Protein AF-A0A1C5LBE9-F1 (afdb_monomer_lite)

Sequence (81 aa):
MFEAEKIVITDMCDRLILDTCGYFINSCPNQEFCKEIHPFLIPIQMGEKDAGEVLSVSRDVSEQYFREEDEAATMAEIGMM

Foldseek 3Di:
DWLDQKDFDADPVRHTQWIDGPQDTPDHPDPVVCVVCSVVVNCCRVVVDPPDDDDDDDPVVVVVVVVVVVVVVVVVVVVVD

Secondary structure (DSSP, 8-state):
--S-SEEEEE-TT--EEEEEETTEEEE-S-HHHHHHHHHHHHHHHHTSS---------HHHHHHHHHHHHHHHHHHHHHT-

Structure (mmCIF, N/CA/C/O backbone):
data_AF-A0A1C5LBE9-F1
#
_entry.id   AF-A0A1C5LBE9-F1
#
loop_
_atom_site.group_PDB
_atom_site.id
_atom_site.type_symbol
_atom_site.label_atom_id
_atom_site.label_alt_id
_atom_site.label_comp_id
_atom_site.label_asym_id
_atom_site.label_entity_id
_atom_site.label_seq_id
_atom_site.pdbx_PDB_ins_code
_atom_site.Cartn_x
_atom_site.Cartn_y
_atom_site.Cartn_z
_atom_site.occupancy
_atom_site.B_iso_or_equiv
_atom_site.auth_seq_id
_atom_site.auth_comp_id
_atom_site.auth_asym_id
_ato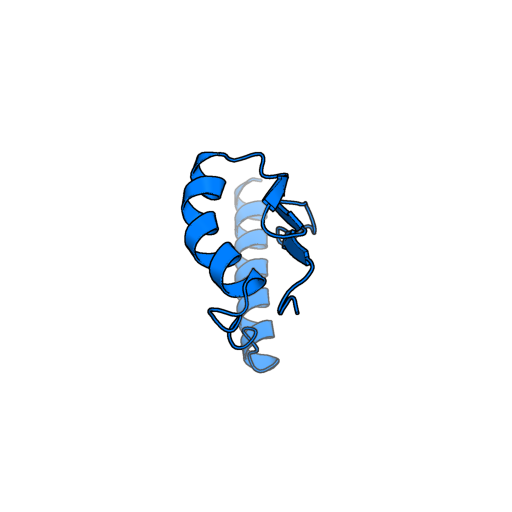m_site.auth_atom_id
_atom_site.pdbx_PDB_model_num
ATOM 1 N N . MET A 1 1 ? 7.401 -7.298 -18.851 1.00 56.50 1 MET A N 1
ATOM 2 C CA . MET A 1 1 ? 6.032 -7.621 -18.398 1.00 56.50 1 MET A CA 1
ATOM 3 C C . MET A 1 1 ? 5.953 -7.083 -16.983 1.00 56.50 1 MET A C 1
ATOM 5 O O . MET A 1 1 ? 6.889 -7.346 -16.244 1.00 56.50 1 MET A O 1
ATOM 9 N N . PHE A 1 2 ? 4.980 -6.230 -16.665 1.00 57.25 2 PHE A N 1
ATOM 10 C CA . PHE A 1 2 ? 4.882 -5.615 -15.336 1.00 57.25 2 PHE A CA 1
ATOM 11 C C . PHE A 1 2 ? 4.379 -6.663 -14.341 1.00 57.25 2 PHE A C 1
ATOM 13 O O . PHE A 1 2 ? 3.404 -7.343 -14.656 1.00 57.25 2 PHE A O 1
ATOM 20 N N . GLU A 1 3 ? 5.024 -6.806 -13.181 1.00 68.31 3 GLU A N 1
ATOM 21 C CA . GLU A 1 3 ? 4.497 -7.670 -12.113 1.00 68.31 3 GLU A CA 1
ATOM 22 C C . GLU A 1 3 ? 3.296 -6.994 -11.434 1.00 68.31 3 GLU A C 1
ATOM 24 O O . GLU A 1 3 ? 2.256 -7.618 -11.241 1.00 68.31 3 GLU A O 1
ATOM 29 N N . ALA A 1 4 ? 3.388 -5.679 -11.199 1.00 74.56 4 ALA A N 1
ATOM 30 C CA . ALA A 1 4 ? 2.284 -4.850 -10.721 1.00 74.56 4 ALA A CA 1
ATOM 31 C C . ALA A 1 4 ? 2.113 -3.594 -11.595 1.00 74.56 4 ALA A C 1
ATOM 33 O O . ALA A 1 4 ? 2.871 -2.628 -11.486 1.00 74.56 4 ALA A O 1
ATOM 34 N N . GLU A 1 5 ? 1.092 -3.591 -12.461 1.00 80.56 5 GLU A N 1
ATOM 35 C CA . GLU A 1 5 ? 0.762 -2.451 -13.339 1.00 80.56 5 GLU A CA 1
ATOM 36 C C . GLU A 1 5 ? 0.379 -1.194 -12.538 1.00 80.56 5 GLU A C 1
ATOM 38 O O . GLU A 1 5 ? 0.732 -0.071 -12.912 1.00 80.56 5 GLU A O 1
ATOM 43 N N . LYS A 1 6 ? -0.296 -1.391 -11.400 1.00 86.69 6 LYS A N 1
ATOM 44 C CA . LYS A 1 6 ? -0.779 -0.332 -10.515 1.00 86.69 6 LYS A CA 1
ATOM 45 C C . LYS A 1 6 ? -0.726 -0.785 -9.058 1.00 86.69 6 LYS A C 1
ATOM 47 O O . LYS A 1 6 ? -1.195 -1.877 -8.749 1.00 86.69 6 LYS A O 1
ATOM 52 N N . ILE A 1 7 ? -0.218 0.066 -8.167 1.00 87.81 7 ILE A N 1
ATOM 53 C CA . ILE A 1 7 ? -0.307 -0.126 -6.711 1.00 87.81 7 ILE A CA 1
ATOM 54 C C . ILE A 1 7 ? -1.105 1.041 -6.133 1.00 87.81 7 ILE A C 1
ATOM 56 O O . ILE A 1 7 ? -0.871 2.193 -6.493 1.00 87.81 7 ILE A O 1
ATOM 60 N N . VAL A 1 8 ? -2.067 0.746 -5.259 1.00 89.56 8 VAL A N 1
ATOM 61 C CA . VAL A 1 8 ? -2.892 1.747 -4.571 1.00 89.56 8 VAL A CA 1
ATOM 62 C C . VAL A 1 8 ? -2.783 1.506 -3.074 1.00 89.56 8 VAL A C 1
ATOM 64 O O . VAL A 1 8 ? -2.980 0.384 -2.618 1.00 89.56 8 VAL A O 1
ATOM 67 N N . ILE A 1 9 ? -2.465 2.558 -2.326 1.00 88.62 9 ILE A N 1
ATOM 68 C CA . ILE A 1 9 ? -2.384 2.548 -0.868 1.00 88.62 9 ILE A CA 1
ATOM 69 C C . ILE A 1 9 ? -3.464 3.486 -0.339 1.00 88.62 9 ILE A C 1
ATOM 71 O O . ILE A 1 9 ? -3.491 4.672 -0.687 1.00 88.62 9 ILE A O 1
ATOM 75 N N . THR A 1 10 ? -4.340 2.952 0.504 1.00 90.94 10 THR A N 1
ATOM 76 C CA . THR A 1 10 ? -5.407 3.689 1.183 1.00 90.94 10 THR A CA 1
ATOM 77 C C . THR A 1 10 ? -5.252 3.603 2.696 1.00 90.94 10 THR A C 1
ATOM 79 O O . THR A 1 10 ? -4.570 2.718 3.215 1.00 90.94 10 THR A O 1
ATOM 82 N N . ASP A 1 11 ? -5.864 4.549 3.406 1.00 86.88 11 ASP A N 1
ATOM 83 C CA . ASP A 1 11 ? -6.101 4.400 4.841 1.00 86.88 11 ASP A CA 1
ATOM 84 C C . ASP A 1 11 ? -7.308 3.480 5.113 1.00 86.88 11 ASP A C 1
ATOM 86 O O . ASP A 1 11 ? -7.965 2.985 4.196 1.00 86.88 11 ASP A O 1
ATOM 90 N N . MET A 1 12 ? -7.626 3.273 6.392 1.00 81.62 12 MET A N 1
ATOM 91 C CA . MET A 1 12 ? -8.766 2.449 6.821 1.00 81.62 12 MET A CA 1
ATOM 92 C C . MET A 1 12 ? -10.136 3.028 6.418 1.00 81.62 12 MET A C 1
ATOM 94 O O . MET A 1 12 ? -11.142 2.330 6.489 1.00 81.62 12 MET A O 1
ATOM 98 N N . CYS A 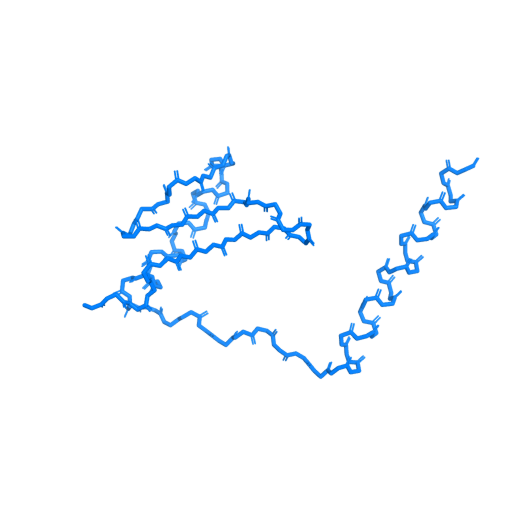1 13 ? -10.192 4.299 6.011 1.00 83.56 13 CYS A N 1
ATOM 99 C CA . CYS A 1 13 ? -11.390 4.976 5.514 1.00 83.56 13 CYS A CA 1
ATOM 100 C C . CYS A 1 13 ? -11.453 4.994 3.973 1.00 83.56 13 CYS A C 1
ATOM 102 O O . CYS A 1 13 ? -12.184 5.817 3.414 1.00 83.56 13 CYS A O 1
ATOM 104 N N . ASP A 1 14 ? -10.654 4.163 3.293 1.00 85.62 14 ASP A N 1
ATOM 105 C CA . ASP A 1 14 ? -10.486 4.130 1.834 1.00 85.62 14 ASP A CA 1
ATOM 106 C C . ASP A 1 14 ? -10.019 5.463 1.216 1.00 85.62 14 ASP A C 1
ATOM 108 O O . ASP A 1 14 ? -10.191 5.721 0.019 1.00 85.62 14 ASP A O 1
ATOM 112 N N . ARG A 1 15 ? -9.387 6.341 2.001 1.00 87.94 15 ARG A N 1
ATOM 113 C CA . ARG A 1 15 ? -8.829 7.592 1.475 1.00 87.94 15 ARG A CA 1
ATOM 114 C C . ARG A 1 15 ? -7.494 7.303 0.818 1.00 87.94 15 ARG A C 1
ATOM 116 O O . ARG A 1 15 ? -6.629 6.650 1.397 1.00 87.94 15 ARG A O 1
ATOM 123 N N . LEU A 1 16 ? -7.317 7.828 -0.390 1.00 88.38 16 LEU A N 1
ATOM 124 C CA . LEU A 1 16 ? -6.090 7.649 -1.154 1.00 88.38 16 LEU A CA 1
ATOM 125 C C . LEU A 1 16 ? -4.892 8.269 -0.420 1.00 88.38 16 LEU A C 1
ATOM 127 O O . LEU A 1 16 ? -4.837 9.485 -0.233 1.00 88.38 16 LEU A O 1
ATOM 131 N N . ILE A 1 17 ? -3.919 7.433 -0.062 1.00 88.88 17 ILE A N 1
ATOM 132 C CA . ILE A 1 17 ? -2.611 7.863 0.440 1.00 88.88 17 ILE A CA 1
ATOM 133 C C . ILE A 1 17 ? -1.645 7.994 -0.734 1.00 88.88 17 ILE A C 1
ATOM 135 O O . ILE A 1 17 ? -0.977 9.019 -0.874 1.00 88.88 17 ILE A O 1
ATOM 139 N N . LEU A 1 18 ? -1.567 6.958 -1.572 1.00 90.50 18 LEU A N 1
ATOM 140 C CA . LEU A 1 18 ? -0.636 6.909 -2.691 1.00 90.50 18 LEU A CA 1
ATOM 141 C C . LEU A 1 18 ? -1.161 6.033 -3.828 1.00 90.50 18 LEU A C 1
ATOM 143 O O . LEU A 1 18 ? -1.757 4.985 -3.585 1.00 90.50 18 LEU A O 1
ATOM 147 N N . ASP A 1 19 ? -0.885 6.425 -5.070 1.00 90.19 19 ASP A N 1
ATOM 148 C CA . ASP A 1 19 ? -1.017 5.539 -6.226 1.00 90.19 19 ASP A CA 1
ATOM 149 C C . ASP A 1 19 ? 0.236 5.545 -7.103 1.00 90.19 19 ASP A C 1
ATOM 151 O O . ASP A 1 19 ? 0.902 6.571 -7.275 1.00 90.19 19 ASP A O 1
ATOM 155 N N . THR A 1 20 ? 0.542 4.385 -7.678 1.00 86.06 20 THR A N 1
ATOM 156 C CA . THR A 1 20 ? 1.592 4.225 -8.681 1.00 86.06 20 THR A CA 1
ATOM 157 C C . THR A 1 20 ? 1.027 3.684 -9.984 1.00 86.06 20 THR A C 1
ATOM 159 O O . THR A 1 20 ? 0.119 2.856 -9.982 1.00 86.06 20 THR A O 1
ATOM 162 N N . CYS A 1 21 ? 1.584 4.113 -11.112 1.00 83.44 21 CYS A N 1
ATOM 163 C CA . CYS A 1 21 ? 1.276 3.569 -12.432 1.00 83.44 21 CYS A CA 1
ATOM 164 C C . CYS A 1 21 ? 2.536 3.608 -13.294 1.00 83.44 21 CYS A C 1
ATOM 166 O O . CYS A 1 21 ? 3.221 4.630 -13.339 1.00 83.44 21 CYS A O 1
ATOM 168 N N . GLY A 1 22 ? 2.860 2.499 -13.963 1.00 75.50 22 GLY A N 1
ATOM 169 C CA . GLY A 1 22 ? 3.961 2.457 -14.932 1.00 75.50 22 GLY A CA 1
ATOM 170 C C . GLY A 1 22 ? 5.318 2.927 -14.386 1.00 75.50 22 GLY A C 1
ATOM 171 O O . GLY A 1 22 ? 6.011 3.662 -15.082 1.00 75.50 22 GLY A O 1
ATOM 172 N N . TYR A 1 23 ? 5.681 2.515 -13.162 1.00 71.50 23 TYR A N 1
ATOM 173 C CA . TYR A 1 23 ? 6.920 2.880 -12.441 1.00 71.50 23 TYR A CA 1
ATOM 174 C C . TYR A 1 23 ? 6.996 4.292 -11.855 1.00 71.50 23 TYR A C 1
ATOM 176 O O . TYR A 1 23 ? 8.038 4.676 -11.324 1.00 71.50 23 TYR A O 1
ATOM 184 N N . PHE A 1 24 ? 5.911 5.062 -11.903 1.00 78.44 24 PHE A N 1
ATOM 185 C CA . PHE A 1 24 ? 5.864 6.391 -11.302 1.00 78.44 24 PHE A CA 1
ATOM 186 C C . PHE A 1 24 ? 4.847 6.441 -10.170 1.00 78.44 24 PHE A C 1
ATOM 188 O O . PHE A 1 24 ? 3.766 5.860 -10.263 1.00 78.44 24 PHE A O 1
ATOM 195 N N . ILE A 1 25 ? 5.196 7.162 -9.103 1.00 82.31 25 ILE A N 1
ATOM 196 C CA . ILE A 1 25 ? 4.240 7.585 -8.079 1.00 82.31 25 ILE A CA 1
ATOM 197 C C . ILE A 1 25 ? 3.447 8.747 -8.683 1.00 82.31 25 ILE A C 1
ATOM 199 O O . ILE A 1 25 ? 4.003 9.818 -8.922 1.00 82.31 25 ILE A O 1
ATOM 203 N N . ASN A 1 26 ? 2.168 8.519 -8.971 1.00 81.00 26 ASN A N 1
ATOM 204 C CA . ASN A 1 26 ? 1.290 9.512 -9.593 1.00 81.00 26 ASN A CA 1
ATOM 205 C C . ASN A 1 26 ? 0.799 10.535 -8.571 1.00 81.00 26 ASN A C 1
ATOM 207 O O . ASN A 1 26 ? 0.830 11.737 -8.828 1.00 81.00 26 ASN A O 1
ATOM 211 N N . SER A 1 27 ? 0.357 10.051 -7.409 1.00 83.25 27 SER A N 1
ATOM 212 C CA . SER A 1 27 ? -0.165 10.888 -6.334 1.00 83.25 27 SER A CA 1
ATOM 213 C C . SER A 1 27 ? 0.445 10.444 -5.01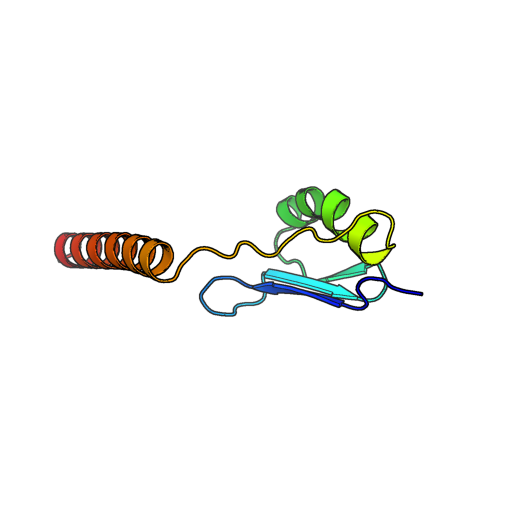6 1.00 83.25 27 SER A C 1
ATOM 215 O O . SER A 1 27 ? 0.335 9.282 -4.643 1.00 83.25 27 SER A O 1
ATOM 217 N N . CYS A 1 28 ? 1.083 11.370 -4.302 1.00 86.19 28 CYS A N 1
ATOM 218 C CA . CYS A 1 28 ? 1.466 11.197 -2.903 1.00 86.19 28 CYS A CA 1
ATOM 219 C C . CYS A 1 28 ? 1.572 12.587 -2.252 1.00 86.19 28 CYS A C 1
ATOM 221 O O . CYS A 1 28 ? 2.547 13.304 -2.499 1.00 86.19 28 CYS A O 1
ATOM 223 N N . PRO A 1 29 ? 0.574 13.018 -1.458 1.00 83.62 29 PRO A N 1
ATOM 224 C CA . PRO A 1 29 ? 0.556 14.361 -0.882 1.00 83.62 29 PRO A CA 1
ATOM 225 C C . PRO A 1 29 ? 1.665 14.562 0.161 1.00 83.62 29 PRO A C 1
ATOM 227 O O . PRO A 1 29 ? 2.184 15.668 0.302 1.00 83.62 29 PRO A O 1
ATOM 230 N N . ASN A 1 30 ? 2.072 13.497 0.858 1.00 88.19 30 ASN A N 1
ATOM 231 C CA . ASN A 1 30 ? 3.179 13.534 1.808 1.00 88.19 30 ASN A CA 1
ATOM 232 C C . ASN A 1 30 ? 4.504 13.193 1.104 1.00 88.19 30 ASN A C 1
ATOM 234 O O . ASN A 1 30 ? 4.760 12.044 0.750 1.00 88.19 30 ASN A O 1
ATOM 238 N N . GLN A 1 31 ? 5.350 14.203 0.902 1.00 82.88 31 GLN A N 1
ATOM 239 C CA . GLN A 1 31 ? 6.622 14.060 0.187 1.00 82.88 31 GLN A CA 1
ATOM 240 C C . GLN A 1 31 ? 7.688 13.286 0.974 1.00 82.88 31 GLN A C 1
ATOM 242 O O . GLN A 1 31 ? 8.520 12.619 0.363 1.00 82.88 31 GLN A O 1
ATOM 247 N N . GLU A 1 32 ? 7.667 13.340 2.306 1.00 89.31 32 GLU A N 1
ATOM 248 C CA . GLU A 1 32 ? 8.600 12.560 3.130 1.00 89.31 32 GLU A CA 1
ATOM 249 C C . GLU A 1 32 ? 8.237 11.074 3.063 1.00 89.31 32 GLU A C 1
ATOM 251 O O . GLU A 1 32 ? 9.083 10.249 2.726 1.00 89.31 32 GLU A O 1
ATOM 256 N N . PHE A 1 33 ? 6.947 10.754 3.200 1.00 87.56 33 PHE A N 1
ATOM 257 C CA . PHE A 1 33 ? 6.441 9.395 2.999 1.00 87.56 33 PHE A CA 1
ATOM 258 C C . PHE A 1 33 ? 6.725 8.869 1.584 1.00 87.56 33 PHE A C 1
ATOM 260 O O . PHE A 1 33 ? 7.115 7.717 1.414 1.00 87.56 33 PHE A O 1
ATOM 267 N N . CYS A 1 34 ? 6.599 9.726 0.562 1.00 87.19 34 CYS A N 1
ATOM 268 C CA . CYS A 1 34 ? 6.934 9.381 -0.819 1.00 87.19 34 CYS A CA 1
ATOM 269 C C . CYS A 1 34 ? 8.384 8.887 -0.942 1.00 87.19 34 CYS A C 1
ATOM 271 O O . CYS A 1 34 ? 8.628 7.851 -1.551 1.00 87.19 34 CYS A O 1
ATOM 273 N N . LYS A 1 35 ? 9.349 9.577 -0.320 1.00 86.88 35 LYS A N 1
ATOM 274 C CA . LYS A 1 35 ? 10.766 9.170 -0.345 1.00 86.88 35 LYS A CA 1
ATOM 275 C C . LYS A 1 35 ? 11.002 7.853 0.390 1.00 86.88 35 LYS A C 1
ATOM 277 O O . LYS A 1 35 ? 11.815 7.051 -0.061 1.00 86.88 35 LYS A O 1
ATOM 282 N N . GLU A 1 36 ?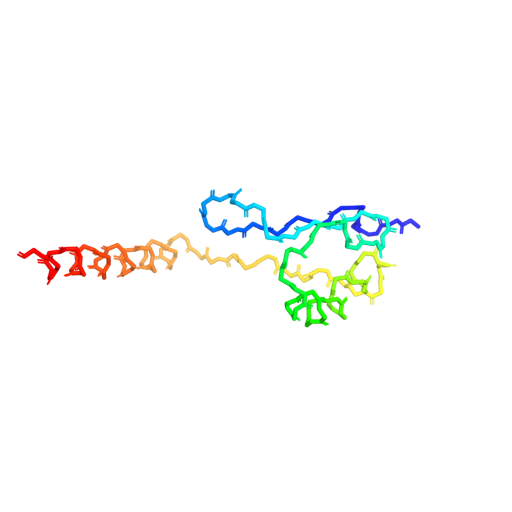 10.304 7.638 1.500 1.00 90.44 36 GLU A N 1
ATOM 283 C CA . GLU A 1 36 ? 10.432 6.428 2.316 1.00 90.44 36 GLU A CA 1
ATOM 284 C C . GLU A 1 36 ? 9.862 5.190 1.617 1.00 90.44 36 GLU A C 1
ATOM 286 O O . GLU A 1 36 ? 10.474 4.123 1.655 1.00 90.44 36 GLU A O 1
ATOM 291 N N . ILE A 1 37 ? 8.718 5.327 0.943 1.00 88.12 37 ILE A N 1
ATOM 292 C CA . ILE A 1 37 ? 7.994 4.210 0.321 1.00 88.12 37 ILE A CA 1
ATOM 293 C C . ILE A 1 37 ? 8.539 3.858 -1.077 1.00 88.12 37 ILE A C 1
ATOM 295 O O . ILE A 1 37 ? 8.466 2.706 -1.509 1.00 88.12 37 ILE A O 1
ATOM 299 N N . HIS A 1 38 ? 9.141 4.826 -1.780 1.00 84.94 38 HIS A N 1
ATOM 300 C CA . HIS A 1 38 ? 9.686 4.668 -3.133 1.00 84.94 38 HIS A CA 1
ATOM 301 C C . HIS A 1 38 ? 10.619 3.453 -3.324 1.00 84.94 38 HIS A C 1
ATOM 303 O O . HIS A 1 38 ? 10.378 2.689 -4.266 1.00 84.94 38 HIS A O 1
ATOM 309 N N . PRO A 1 39 ? 11.630 3.201 -2.462 1.00 88.31 39 PRO A N 1
ATOM 310 C CA . PRO A 1 39 ? 12.527 2.052 -2.614 1.00 88.31 39 PRO A CA 1
ATOM 311 C C . PRO A 1 39 ? 11.840 0.694 -2.417 1.00 88.31 39 PRO A C 1
ATOM 313 O O . PRO A 1 39 ? 12.414 -0.326 -2.787 1.00 88.31 39 PRO A O 1
ATOM 316 N N . PHE A 1 40 ? 10.629 0.655 -1.853 1.00 87.19 40 PHE A N 1
ATOM 317 C CA . PHE A 1 40 ? 9.859 -0.580 -1.702 1.00 87.19 40 PHE A CA 1
ATOM 318 C C . PHE A 1 40 ? 8.944 -0.833 -2.899 1.00 87.19 40 PHE A C 1
ATOM 320 O O . PHE A 1 40 ? 8.871 -1.963 -3.373 1.00 87.19 40 PHE A O 1
ATOM 327 N N . LEU A 1 41 ? 8.272 0.207 -3.403 1.00 86.69 41 LEU A N 1
ATOM 328 C CA . LEU A 1 41 ? 7.269 0.059 -4.462 1.00 86.69 41 LEU A CA 1
ATOM 329 C C . LEU A 1 41 ? 7.883 -0.166 -5.845 1.00 86.69 41 LEU A C 1
ATOM 331 O O . LEU A 1 41 ? 7.341 -0.948 -6.621 1.00 86.69 41 LEU A O 1
ATOM 335 N N . ILE A 1 42 ? 9.013 0.475 -6.161 1.00 84.19 42 ILE A N 1
ATOM 336 C CA . ILE A 1 42 ? 9.619 0.357 -7.498 1.00 84.19 42 ILE A CA 1
ATOM 337 C C . ILE A 1 42 ? 10.092 -1.061 -7.806 1.00 84.19 42 ILE A C 1
ATOM 339 O O . ILE A 1 42 ? 9.701 -1.565 -8.860 1.00 84.19 42 ILE A O 1
ATOM 343 N N . PRO A 1 43 ? 10.839 -1.746 -6.919 1.00 88.00 43 PRO A N 1
ATOM 344 C CA . PRO A 1 43 ? 11.236 -3.126 -7.179 1.00 88.00 43 PRO A CA 1
ATOM 345 C C . PRO A 1 43 ? 10.038 -4.057 -7.403 1.00 88.00 43 PRO A C 1
ATOM 347 O O . PRO A 1 43 ? 10.098 -4.918 -8.275 1.00 88.00 43 PRO A O 1
ATOM 350 N N . ILE A 1 44 ? 8.931 -3.839 -6.679 1.00 86.69 44 ILE A N 1
ATOM 351 C CA . ILE A 1 44 ? 7.695 -4.621 -6.837 1.00 86.69 44 ILE A CA 1
ATOM 352 C C . ILE A 1 44 ? 7.063 -4.383 -8.206 1.00 86.69 44 ILE A C 1
ATOM 354 O O . ILE A 1 44 ? 6.714 -5.323 -8.911 1.00 86.69 44 IL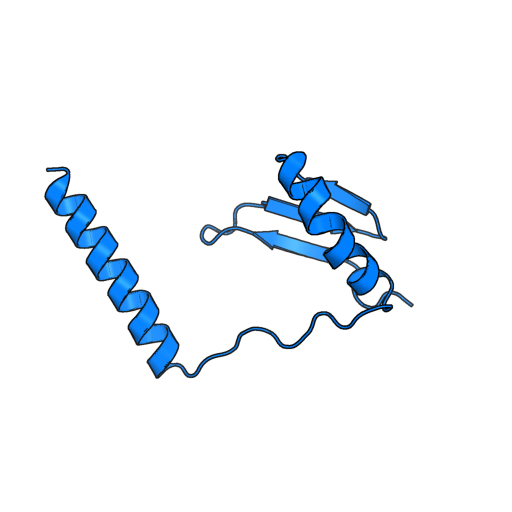E A O 1
ATOM 358 N N . GLN A 1 45 ? 6.960 -3.130 -8.645 1.00 82.69 45 GLN A N 1
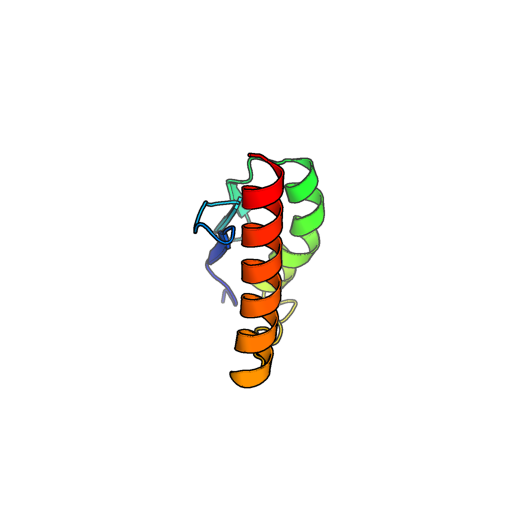ATOM 359 C CA . GLN A 1 45 ? 6.435 -2.849 -9.981 1.00 82.69 45 GLN A CA 1
ATOM 360 C C . GLN A 1 45 ? 7.331 -3.433 -11.080 1.00 82.69 45 GLN A C 1
ATOM 362 O O . GLN A 1 45 ? 6.826 -3.903 -12.106 1.00 82.69 45 GLN A O 1
ATOM 367 N N . MET A 1 46 ? 8.659 -3.370 -10.897 1.00 83.62 46 MET A N 1
ATOM 368 C CA . MET A 1 46 ? 9.671 -3.841 -11.862 1.00 83.62 46 MET A CA 1
ATOM 369 C C . MET A 1 46 ? 9.739 -5.365 -11.949 1.00 83.62 46 MET A C 1
ATOM 371 O O . MET A 1 46 ? 10.336 -5.890 -12.888 1.00 83.62 46 MET A O 1
ATOM 375 N N . GLY A 1 47 ? 9.105 -6.061 -11.007 1.00 83.62 47 GLY A N 1
ATOM 376 C CA . GLY A 1 47 ? 9.240 -7.498 -10.823 1.00 83.62 47 GLY A CA 1
ATOM 377 C C . GLY A 1 47 ? 10.639 -7.923 -10.382 1.00 83.62 47 GLY A C 1
ATOM 378 O O . GLY A 1 47 ? 11.085 -9.036 -10.645 1.00 83.62 47 GLY A O 1
ATOM 379 N N . GLU A 1 48 ? 11.370 -7.003 -9.751 1.00 87.12 48 GLU A N 1
ATOM 380 C CA . GLU A 1 48 ? 12.661 -7.268 -9.110 1.00 87.12 48 GLU A CA 1
ATOM 381 C C . GLU A 1 48 ? 12.476 -7.846 -7.701 1.00 87.12 48 GLU A C 1
ATOM 383 O O . GLU A 1 48 ? 13.407 -8.422 -7.135 1.00 87.12 48 GLU A O 1
ATOM 388 N N . LYS A 1 49 ? 11.284 -7.671 -7.119 1.00 85.62 49 LYS A N 1
ATOM 389 C CA . LYS A 1 49 ? 10.929 -8.132 -5.781 1.00 85.62 49 LYS A CA 1
ATOM 390 C C . LYS A 1 49 ? 9.452 -8.510 -5.732 1.00 85.62 49 LYS A C 1
ATOM 392 O O . LYS A 1 49 ? 8.620 -7.669 -6.040 1.00 85.62 49 LYS A O 1
ATOM 397 N N . ASP A 1 50 ? 9.133 -9.694 -5.221 1.00 82.25 50 ASP A N 1
ATOM 398 C CA . ASP A 1 50 ? 7.741 -10.064 -4.964 1.00 82.25 50 ASP A CA 1
ATOM 399 C C . ASP A 1 50 ? 7.091 -9.113 -3.942 1.00 82.25 50 ASP A C 1
ATOM 401 O O . ASP A 1 50 ? 7.708 -8.720 -2.942 1.00 82.25 50 ASP A O 1
ATOM 405 N N . ALA A 1 51 ? 5.807 -8.802 -4.142 1.00 78.06 51 ALA A N 1
ATOM 406 C CA . ALA A 1 51 ? 5.002 -8.014 -3.197 1.00 78.06 51 ALA A CA 1
ATOM 407 C C . ALA A 1 51 ? 4.892 -8.654 -1.793 1.00 78.06 51 ALA A C 1
ATOM 409 O O . ALA A 1 51 ? 4.488 -7.991 -0.836 1.00 78.06 51 ALA A O 1
ATOM 410 N N . GLY A 1 52 ? 5.297 -9.920 -1.664 1.00 80.75 52 GLY A N 1
ATOM 411 C CA . GLY A 1 52 ? 5.174 -10.715 -0.451 1.00 80.75 52 GLY A CA 1
ATOM 412 C C . GLY A 1 52 ? 3.763 -11.269 -0.267 1.00 80.75 52 GLY A C 1
ATOM 413 O O . GLY A 1 52 ? 2.862 -11.041 -1.075 1.00 80.75 52 GLY A O 1
ATOM 414 N N . GLU A 1 53 ? 3.574 -12.030 0.807 1.00 80.31 53 GLU A N 1
ATOM 415 C CA . GLU A 1 53 ? 2.249 -12.517 1.175 1.00 80.31 53 GLU A CA 1
ATOM 416 C C . GLU A 1 53 ? 1.437 -11.393 1.818 1.00 80.31 53 GLU A C 1
ATOM 418 O O . GLU A 1 53 ? 1.926 -10.648 2.671 1.00 80.31 53 GLU A O 1
ATOM 423 N N . VAL A 1 54 ? 0.169 -11.288 1.421 1.00 75.50 54 VAL A N 1
ATOM 424 C CA . VAL A 1 54 ? -0.784 -10.413 2.102 1.00 75.50 54 VAL A CA 1
ATOM 425 C C . VAL A 1 54 ? -0.904 -10.889 3.545 1.00 75.50 54 VAL A C 1
ATOM 427 O O . VAL A 1 54 ? -1.130 -12.079 3.782 1.00 75.50 54 VAL A O 1
ATOM 430 N N . LEU A 1 55 ? -0.780 -9.960 4.501 1.00 76.69 55 LEU A N 1
ATOM 431 C CA . LEU A 1 55 ? -1.028 -10.252 5.907 1.00 76.69 55 LEU A CA 1
ATOM 432 C C . LEU A 1 55 ? -2.446 -10.813 6.040 1.00 76.69 55 LEU A C 1
ATOM 434 O O . LEU A 1 55 ? -3.435 -10.089 5.942 1.00 76.69 55 LEU A O 1
ATOM 438 N N . SER A 1 56 ? -2.524 -12.121 6.242 1.00 77.12 56 SER A N 1
ATOM 439 C CA . SER A 1 56 ? -3.762 -12.844 6.464 1.00 77.12 56 SER A CA 1
ATOM 440 C C . SER A 1 56 ? -3.630 -13.564 7.795 1.00 77.12 56 SER A C 1
ATOM 442 O O . SER A 1 56 ? -2.709 -14.343 8.028 1.00 77.12 56 SER A O 1
ATOM 444 N N . VAL A 1 57 ? -4.527 -13.233 8.714 1.00 83.56 57 VAL A N 1
ATOM 445 C CA . VAL A 1 57 ? -4.631 -13.883 10.019 1.00 83.56 57 VAL A CA 1
ATOM 446 C C . VAL A 1 57 ? -5.940 -14.658 10.072 1.00 83.56 57 VAL A C 1
ATOM 448 O O . VAL A 1 57 ? -6.852 -14.410 9.279 1.00 83.56 57 VAL A O 1
ATOM 451 N N . SER A 1 58 ? -6.043 -15.625 10.986 1.00 89.44 58 SER A N 1
ATOM 452 C CA . SER A 1 58 ? -7.319 -16.300 11.201 1.00 89.44 58 SER A CA 1
ATOM 453 C C . SER A 1 58 ? -8.376 -15.295 11.651 1.00 89.44 58 SER A C 1
ATOM 455 O O . SER A 1 58 ? -8.077 -14.272 12.274 1.00 89.44 58 SER A O 1
ATOM 457 N N . ARG A 1 59 ? -9.636 -15.618 11.352 1.00 86.50 59 ARG A N 1
ATOM 458 C CA . ARG A 1 59 ? -10.776 -14.780 11.715 1.00 86.50 59 ARG A CA 1
ATOM 459 C C . ARG A 1 59 ? -10.780 -14.440 13.206 1.00 86.50 59 ARG A C 1
ATOM 461 O O . ARG A 1 59 ? -10.942 -13.275 13.544 1.00 86.50 59 ARG A O 1
ATOM 468 N N . ASP A 1 60 ? -10.505 -15.421 14.063 1.00 91.19 60 ASP A N 1
ATOM 469 C CA . ASP A 1 60 ? -10.492 -15.236 15.518 1.00 91.19 60 ASP A CA 1
ATOM 470 C C . ASP A 1 60 ? -9.469 -14.177 15.961 1.00 91.19 60 ASP A C 1
ATOM 472 O O . ASP A 1 60 ? -9.764 -13.336 16.807 1.00 91.19 60 ASP A O 1
ATOM 476 N N . VAL A 1 61 ? -8.279 -14.172 15.345 1.00 88.75 61 VAL A N 1
ATOM 477 C CA . VAL A 1 61 ? -7.223 -13.189 15.638 1.00 88.75 61 VAL A CA 1
ATOM 478 C C . VAL A 1 61 ? -7.627 -11.799 15.146 1.00 88.75 61 VAL A C 1
ATOM 480 O O . VAL A 1 61 ? -7.428 -10.817 15.857 1.00 88.75 61 VAL A O 1
ATOM 483 N N . SER A 1 62 ? -8.230 -11.705 13.956 1.00 86.75 62 SER A N 1
ATOM 484 C CA . SER A 1 62 ? -8.717 -10.418 13.442 1.00 86.75 62 SER A CA 1
ATOM 485 C C . SER A 1 62 ? -9.852 -9.839 14.293 1.00 86.75 62 SER A C 1
ATOM 487 O O . SER A 1 62 ? -9.828 -8.657 14.613 1.00 86.75 62 SER A O 1
ATOM 489 N N . GLU A 1 63 ? -10.813 -10.666 14.720 1.00 90.81 63 GLU A N 1
ATOM 490 C CA . GLU A 1 63 ? -11.947 -10.231 15.542 1.00 90.81 63 GLU A CA 1
ATOM 491 C C . GLU A 1 63 ? -11.490 -9.755 16.922 1.00 90.81 63 GLU A C 1
ATOM 493 O O . GLU A 1 63 ? -12.011 -8.757 17.420 1.00 90.81 63 GLU A O 1
ATOM 498 N N . GLN A 1 64 ? -10.492 -10.416 17.519 1.00 91.62 64 GLN A N 1
ATOM 499 C CA . GLN A 1 64 ? -9.894 -9.951 18.767 1.00 91.62 64 GLN A CA 1
ATOM 500 C C . GLN A 1 64 ? -9.264 -8.561 18.604 1.00 91.62 64 GLN A C 1
ATOM 502 O O . GLN A 1 64 ? -9.568 -7.669 19.392 1.00 91.62 64 GLN A O 1
ATOM 507 N N . TYR A 1 65 ? -8.435 -8.365 17.574 1.00 87.50 65 TYR A N 1
ATOM 508 C CA . TYR A 1 65 ? -7.780 -7.080 17.321 1.00 87.50 65 TYR A CA 1
ATOM 509 C C . TYR A 1 65 ? -8.796 -5.950 17.104 1.00 87.50 65 TYR A C 1
ATOM 511 O O . TYR A 1 65 ? -8.704 -4.903 17.741 1.00 87.50 65 TYR A O 1
ATOM 519 N N . PHE A 1 66 ? -9.805 -6.178 16.257 1.00 87.69 66 PHE A N 1
ATOM 520 C CA . PHE A 1 66 ? -10.835 -5.172 15.986 1.00 87.69 66 PHE A CA 1
ATOM 521 C C . PHE A 1 66 ? -11.682 -4.848 17.216 1.00 87.69 66 PHE A C 1
ATOM 523 O O . PHE A 1 66 ? -12.077 -3.702 17.398 1.00 87.69 66 PHE A O 1
ATOM 530 N N . ARG A 1 67 ? -11.943 -5.836 18.078 1.00 90.88 67 ARG A N 1
ATOM 531 C CA . ARG A 1 67 ? -12.660 -5.612 19.332 1.00 90.88 67 ARG A CA 1
ATOM 532 C C . ARG A 1 67 ? -11.858 -4.754 20.308 1.00 90.88 67 ARG A C 1
ATOM 534 O O . ARG A 1 67 ? -12.430 -3.868 20.928 1.00 90.88 67 ARG A O 1
ATOM 541 N N . GLU A 1 68 ? -10.563 -5.018 20.457 1.00 91.12 68 GLU A N 1
ATOM 542 C CA . GLU A 1 68 ? -9.690 -4.225 21.333 1.00 91.12 68 GLU A CA 1
ATOM 543 C C . GLU A 1 68 ? -9.594 -2.763 20.852 1.00 91.12 68 GLU A C 1
ATOM 545 O O . GLU A 1 68 ? -9.660 -1.845 21.671 1.00 91.12 68 GLU A O 1
ATOM 550 N N . GLU A 1 69 ? -9.519 -2.538 19.534 1.00 87.31 69 GLU A N 1
ATOM 551 C CA . GLU A 1 69 ? -9.605 -1.202 18.918 1.00 87.31 69 GLU A CA 1
ATOM 552 C C . GLU A 1 69 ? -10.948 -0.507 19.199 1.00 87.31 69 GLU A C 1
ATOM 554 O O . GLU A 1 69 ? -10.961 0.651 19.619 1.00 87.31 69 GLU A O 1
ATOM 559 N N . ASP A 1 70 ? -12.074 -1.204 19.019 1.00 88.88 70 ASP A N 1
ATOM 560 C CA . ASP A 1 70 ? -13.420 -0.654 19.246 1.00 88.88 70 ASP A CA 1
ATOM 561 C C . ASP A 1 70 ? -13.664 -0.307 20.725 1.00 88.88 70 ASP A C 1
ATOM 563 O O . ASP A 1 70 ? -14.204 0.754 21.053 1.00 88.88 70 ASP A O 1
ATOM 567 N N . GLU A 1 71 ? -13.196 -1.157 21.646 1.00 90.62 71 GLU A N 1
ATOM 568 C CA . GLU A 1 71 ? -13.239 -0.894 23.087 1.00 90.62 71 GLU A CA 1
ATOM 569 C C . GLU A 1 71 ? -12.384 0.334 23.445 1.00 90.62 71 GLU A C 1
ATOM 571 O O . GLU A 1 71 ? -12.831 1.200 24.203 1.00 90.62 71 GLU A O 1
ATOM 576 N N . ALA A 1 72 ? -11.184 0.467 22.869 1.00 87.81 72 ALA A N 1
ATOM 577 C CA . ALA A 1 72 ? -10.328 1.633 23.080 1.00 87.81 72 ALA A CA 1
ATOM 578 C C . ALA A 1 72 ? -10.958 2.926 22.535 1.00 87.81 72 ALA A C 1
ATOM 580 O O . ALA A 1 72 ? -10.941 3.950 23.226 1.00 87.81 72 ALA A O 1
ATOM 581 N N . ALA A 1 73 ? -11.555 2.875 21.340 1.00 85.31 73 ALA A N 1
ATOM 582 C CA . ALA A 1 73 ? -12.268 3.999 20.739 1.00 85.31 73 ALA A CA 1
ATOM 583 C C . ALA A 1 73 ? -13.465 4.421 21.602 1.00 85.31 73 ALA A C 1
ATOM 585 O O . ALA A 1 73 ? -13.572 5.587 21.980 1.00 85.31 73 ALA A O 1
ATOM 586 N N . THR A 1 74 ? -14.293 3.461 22.021 1.00 88.19 74 THR A N 1
ATOM 587 C CA . THR A 1 74 ? -15.451 3.700 22.895 1.00 88.19 74 THR A CA 1
ATOM 588 C C . THR A 1 74 ? -15.035 4.351 24.218 1.00 88.19 74 THR A C 1
ATOM 590 O O . THR A 1 74 ? -15.646 5.321 24.668 1.00 88.19 74 THR A O 1
ATOM 593 N N . MET A 1 75 ? -13.968 3.856 24.850 1.00 87.81 75 MET A N 1
ATOM 594 C CA . MET A 1 75 ? -13.460 4.416 26.108 1.00 87.81 75 MET A CA 1
ATOM 595 C C . MET A 1 75 ? -12.909 5.837 25.936 1.00 87.81 75 MET A C 1
ATOM 597 O O . MET A 1 75 ? -13.090 6.673 26.825 1.00 87.81 75 MET A O 1
ATOM 601 N N . ALA A 1 76 ? -12.264 6.131 24.805 1.00 85.31 76 ALA A N 1
ATOM 602 C CA . ALA A 1 76 ? -11.798 7.475 24.479 1.00 85.31 76 ALA A CA 1
ATOM 603 C C . ALA A 1 76 ? -12.967 8.443 24.232 1.00 85.31 76 ALA A C 1
ATOM 605 O O . ALA A 1 76 ? -12.927 9.575 24.712 1.00 85.31 76 ALA A O 1
ATOM 606 N N . GLU A 1 77 ? -14.020 8.003 23.540 1.00 84.06 77 GLU A N 1
ATOM 607 C CA . GLU A 1 77 ? -15.225 8.806 23.298 1.00 84.06 77 GLU A CA 1
ATOM 608 C C . GLU A 1 77 ? -15.966 9.141 24.594 1.00 84.06 77 GLU A C 1
ATOM 610 O O . GLU A 1 77 ? -16.330 10.296 24.814 1.00 84.06 77 GLU A O 1
ATOM 615 N N . ILE A 1 78 ? -16.129 8.165 25.491 1.00 81.25 78 ILE A N 1
ATOM 616 C CA . ILE A 1 78 ? -16.757 8.382 26.803 1.00 81.25 78 ILE A CA 1
ATOM 617 C C . ILE A 1 78 ? -15.900 9.311 27.677 1.00 81.25 78 ILE A C 1
ATOM 619 O O . ILE A 1 78 ? -16.445 10.133 28.407 1.00 81.25 78 ILE A O 1
ATOM 623 N N . GLY A 1 79 ? -14.569 9.210 27.607 1.00 71.56 79 GLY A N 1
ATOM 624 C CA . GLY A 1 79 ? -13.646 10.072 28.357 1.00 71.56 79 GLY A CA 1
ATOM 625 C C . GLY A 1 79 ? -13.531 11.509 27.832 1.00 71.56 79 GLY A C 1
ATOM 626 O O . GLY A 1 79 ? -12.982 12.365 28.525 1.00 71.56 79 GLY A O 1
ATOM 627 N N . MET A 1 80 ? -14.032 11.778 26.623 1.00 62.25 80 MET A N 1
ATOM 628 C CA . MET A 1 80 ? -14.132 13.118 26.029 1.00 62.25 80 MET A CA 1
ATOM 629 C C . MET A 1 80 ? -15.482 13.810 26.312 1.00 62.25 80 MET A C 1
ATOM 631 O O . MET A 1 80 ? -15.704 14.916 25.810 1.00 62.25 80 MET A O 1
ATOM 635 N N . MET A 1 81 ? -16.361 13.185 27.107 1.00 50.81 81 MET A N 1
ATOM 636 C CA . MET A 1 81 ? -17.645 13.727 27.576 1.00 50.81 81 MET A CA 1
ATOM 637 C C . MET A 1 81 ? -17.535 14.291 28.997 1.00 50.81 81 MET A C 1
ATOM 639 O O . MET A 1 81 ? -18.161 15.348 29.246 1.00 50.81 81 MET A O 1
#

Radius of gyration: 17.25 Å; chains: 1; bounding box: 30×31×47 Å

pLDDT: mean 83.61, std 7.88, range [50.81, 91.62]